Protein AF-A0A6G3S5F0-F1 (afdb_monomer)

Solvent-accessible surface area (backbone atoms only — not comparable to full-atom values): 4696 Å² total; per-residue (Å²): 129,84,87,68,78,46,46,76,42,80,40,76,58,59,93,96,61,49,54,70,82,55,68,68,44,44,72,76,61,35,85,65,31,37,71,44,64,51,80,54,59,39,36,81,96,38,45,88,42,72,66,70,83,50,71,66,62,44,46,63,73,48,48,70,81,68,63,75,83,85,73,134

Radius of gyration: 14.61 Å; Cα contacts (8 Å, |Δi|>4): 70; chains: 1; bounding box: 29×28×43 Å

Foldseek 3Di:
DDPQQAAEDEDEDDPPDAQCVCPCVDVVVPPNHDYDYDGAACDDVNVVGDHDPDPVVRCVVPVVVVPDPPDD

Mean predicted aligned error: 6.04 Å

Structure (mmCIF, N/CA/C/O backbone):
data_AF-A0A6G3S5F0-F1
#
_entry.id   AF-A0A6G3S5F0-F1
#
loop_
_atom_site.group_PDB
_atom_site.id
_atom_site.type_symbol
_atom_sit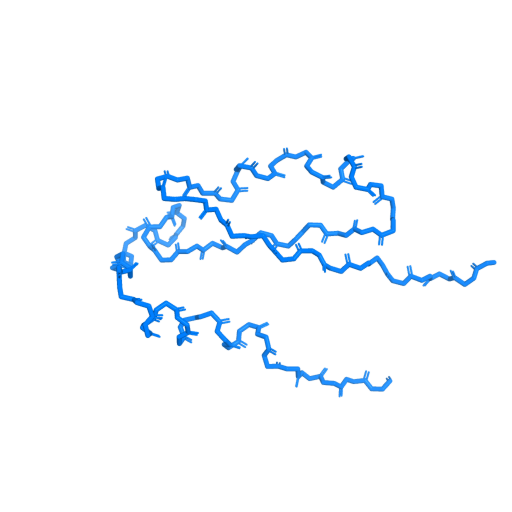e.label_atom_id
_atom_site.label_alt_id
_atom_site.label_comp_id
_atom_site.label_asym_id
_atom_site.label_entity_id
_atom_site.label_seq_id
_atom_site.pdbx_PDB_ins_code
_atom_site.Cartn_x
_atom_site.Cartn_y
_atom_site.Cartn_z
_atom_site.occupancy
_atom_site.B_iso_or_equiv
_atom_site.auth_seq_id
_atom_site.auth_comp_id
_atom_site.auth_asym_id
_atom_site.auth_atom_id
_atom_site.pdbx_PDB_model_num
ATOM 1 N N . MET A 1 1 ? 1.483 -17.588 -30.722 1.00 49.47 1 MET A N 1
ATOM 2 C CA . MET A 1 1 ? 1.442 -18.077 -29.327 1.00 49.47 1 MET A CA 1
ATOM 3 C C . MET A 1 1 ? 0.539 -17.115 -28.592 1.00 49.47 1 MET A C 1
ATOM 5 O O . MET A 1 1 ? 0.808 -15.928 -28.699 1.00 49.47 1 MET A O 1
ATOM 9 N N . SER A 1 2 ? -0.573 -17.584 -28.018 1.00 55.97 2 SER A N 1
ATOM 10 C CA . SER A 1 2 ? -1.578 -16.704 -27.409 1.00 55.97 2 SER A CA 1
ATOM 11 C C . SER A 1 2 ? -0.932 -15.704 -26.458 1.00 55.97 2 SER A C 1
ATOM 13 O O . SER A 1 2 ? -0.058 -16.075 -25.675 1.00 55.97 2 SER A O 1
ATOM 15 N N . ASP A 1 3 ? -1.369 -14.452 -26.567 1.00 62.88 3 ASP A N 1
ATOM 16 C CA . ASP A 1 3 ? -0.959 -13.318 -25.743 1.00 62.88 3 ASP A CA 1
ATOM 17 C C . ASP A 1 3 ? -1.569 -13.497 -24.343 1.00 62.88 3 ASP A C 1
ATOM 19 O O . ASP A 1 3 ? -2.575 -12.889 -23.980 1.00 62.88 3 ASP A O 1
ATOM 23 N N . ALA A 1 4 ? -1.062 -14.488 -23.604 1.00 72.69 4 ALA A N 1
ATOM 24 C CA . ALA A 1 4 ? -1.553 -14.809 -22.276 1.00 72.69 4 ALA A CA 1
ATOM 25 C C . ALA A 1 4 ? -1.290 -13.602 -21.373 1.00 72.69 4 ALA A C 1
ATOM 27 O O . ALA A 1 4 ? -0.137 -13.213 -21.172 1.00 72.69 4 ALA A O 1
ATOM 28 N N . GLN A 1 5 ? -2.365 -13.006 -20.849 1.00 82.25 5 GLN A N 1
ATOM 29 C CA . GLN A 1 5 ? -2.261 -11.906 -19.898 1.00 82.25 5 GLN A CA 1
ATOM 30 C C . GLN A 1 5 ? -1.342 -12.323 -18.735 1.00 82.25 5 GLN A C 1
ATOM 32 O O . GLN A 1 5 ? -1.522 -13.414 -18.186 1.00 82.25 5 GLN A O 1
ATOM 37 N N . PRO A 1 6 ? -0.355 -11.488 -18.353 1.00 89.19 6 PRO A N 1
ATOM 38 C CA . PRO A 1 6 ? 0.565 -11.816 -17.270 1.00 89.19 6 PRO A CA 1
ATOM 39 C C . PRO A 1 6 ? -0.191 -12.091 -15.967 1.00 89.19 6 PRO A C 1
ATOM 41 O O . PRO A 1 6 ? -1.033 -11.285 -15.561 1.00 89.19 6 PRO A O 1
ATOM 44 N N . LEU A 1 7 ? 0.148 -13.187 -15.285 1.00 91.44 7 LEU A N 1
ATOM 45 C CA . LEU A 1 7 ? -0.476 -13.579 -14.023 1.00 91.44 7 LEU A CA 1
ATOM 46 C C . LEU A 1 7 ? -0.212 -12.510 -12.943 1.00 91.44 7 LEU A C 1
ATOM 48 O O . LEU A 1 7 ? 0.955 -12.209 -12.661 1.00 91.44 7 LEU A O 1
ATOM 52 N N . PRO A 1 8 ? -1.246 -11.919 -12.319 1.00 91.25 8 PRO A N 1
ATOM 53 C CA . PRO A 1 8 ? -1.040 -10.969 -11.237 1.00 91.25 8 PRO A CA 1
ATOM 54 C C . PRO A 1 8 ? -0.510 -11.676 -9.982 1.00 91.25 8 PRO A C 1
ATOM 56 O O . PRO A 1 8 ? -1.075 -12.658 -9.507 1.00 91.25 8 PRO A O 1
ATOM 59 N N . VAL A 1 9 ? 0.570 -11.144 -9.414 1.00 93.38 9 VAL A N 1
ATOM 60 C CA . VAL A 1 9 ? 1.146 -11.589 -8.140 1.00 93.38 9 VAL A CA 1
ATOM 61 C C . VAL A 1 9 ? 0.897 -10.497 -7.108 1.00 93.38 9 VAL A C 1
ATOM 63 O O . VAL A 1 9 ? 1.53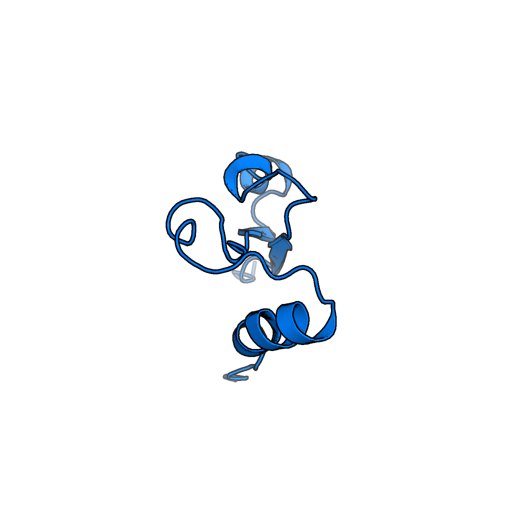4 -9.445 -7.144 1.00 93.38 9 VAL A O 1
ATOM 66 N N . HIS A 1 10 ? -0.053 -10.729 -6.204 1.00 93.25 10 HIS A N 1
ATOM 67 C CA . HIS A 1 10 ? -0.436 -9.758 -5.181 1.00 93.25 10 HIS A CA 1
ATOM 68 C C . HIS A 1 10 ? 0.576 -9.777 -4.031 1.00 93.25 10 HIS A C 1
ATOM 70 O O . HIS A 1 10 ? 0.845 -10.823 -3.441 1.00 93.25 10 HIS A O 1
ATOM 76 N N . CYS A 1 11 ? 1.159 -8.618 -3.724 1.00 94.06 11 CYS A N 1
ATOM 77 C CA . CYS A 1 11 ? 2.285 -8.514 -2.799 1.00 94.06 11 CYS A CA 1
ATOM 78 C C . CYS A 1 11 ? 1.948 -7.652 -1.580 1.00 94.06 11 CYS A C 1
ATOM 80 O O . CYS A 1 11 ? 1.574 -6.485 -1.712 1.00 94.06 11 CYS A O 1
ATOM 82 N N . PHE A 1 12 ? 2.153 -8.219 -0.390 1.00 92.25 12 PHE A N 1
ATOM 83 C CA . PHE A 1 12 ? 1.919 -7.567 0.898 1.00 92.25 12 PHE A CA 1
ATOM 84 C C . PHE A 1 12 ? 3.231 -7.437 1.659 1.00 92.25 12 PHE A C 1
ATOM 86 O O . PHE A 1 12 ? 3.907 -8.430 1.931 1.00 92.25 12 PHE A O 1
ATOM 93 N N . ALA A 1 13 ? 3.624 -6.200 1.957 1.00 93.19 13 ALA A N 1
ATOM 94 C CA . ALA A 1 13 ? 4.882 -5.937 2.639 1.00 93.19 13 ALA A CA 1
ATOM 95 C C . ALA A 1 13 ? 4.825 -6.411 4.099 1.00 93.19 13 ALA A C 1
ATOM 97 O O . ALA A 1 13 ? 3.794 -6.316 4.765 1.00 93.19 13 ALA A O 1
ATOM 98 N N . HIS A 1 14 ? 5.961 -6.884 4.609 1.00 91.38 14 HIS A N 1
ATOM 99 C CA . HIS A 1 14 ? 6.117 -7.211 6.023 1.00 91.38 14 HIS A CA 1
ATOM 100 C C . HIS A 1 14 ? 6.014 -5.952 6.909 1.00 91.38 14 HIS A C 1
ATOM 102 O O . HIS A 1 14 ? 6.065 -4.811 6.436 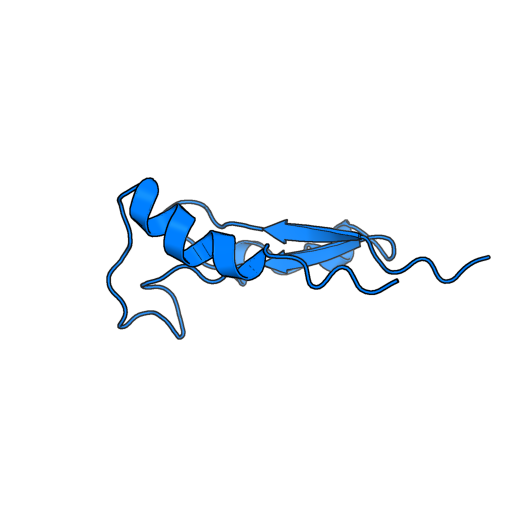1.00 91.38 14 HIS A O 1
ATOM 108 N N . ALA A 1 15 ? 5.883 -6.153 8.224 1.00 88.69 15 ALA A N 1
ATOM 109 C CA . ALA A 1 15 ? 5.777 -5.060 9.187 1.00 88.69 15 ALA A CA 1
ATOM 110 C C . ALA A 1 15 ? 6.963 -4.080 9.079 1.00 88.69 15 ALA A C 1
ATOM 112 O O . ALA A 1 15 ? 8.117 -4.481 9.021 1.00 88.69 15 ALA A O 1
ATOM 113 N N . GLY A 1 16 ? 6.665 -2.779 9.064 1.00 88.12 16 GLY A N 1
ATOM 114 C CA . GLY A 1 16 ? 7.663 -1.711 8.912 1.00 88.12 16 GLY A CA 1
ATOM 115 C C . GLY A 1 16 ? 8.024 -1.343 7.467 1.00 88.12 16 GLY A C 1
ATOM 116 O O . GLY A 1 16 ? 8.484 -0.226 7.249 1.00 88.12 16 GLY A O 1
ATOM 117 N N . ALA A 1 17 ? 7.734 -2.195 6.481 1.00 91.19 17 ALA A N 1
ATOM 118 C CA . ALA A 1 17 ? 7.997 -1.911 5.071 1.00 91.19 17 ALA A CA 1
ATOM 119 C C . ALA A 1 17 ? 6.793 -1.275 4.342 1.00 91.19 17 ALA A C 1
ATOM 121 O O . ALA A 1 17 ? 5.703 -1.110 4.903 1.00 91.19 17 ALA A O 1
ATOM 122 N N . GLY A 1 18 ? 7.026 -0.884 3.085 1.00 92.44 18 GLY A N 1
ATOM 123 C CA . GLY A 1 18 ? 6.027 -0.403 2.128 1.00 92.44 18 GLY A CA 1
ATOM 124 C C . GLY A 1 18 ? 6.200 -1.072 0.760 1.00 92.44 18 GLY A C 1
ATOM 125 O O . GLY A 1 18 ? 7.024 -1.972 0.603 1.00 92.44 18 GLY A O 1
ATOM 126 N N . VAL A 1 19 ? 5.446 -0.616 -0.243 1.00 95.25 19 VAL A N 1
ATOM 127 C CA . VAL A 1 19 ? 5.425 -1.217 -1.595 1.00 95.25 19 VAL A CA 1
ATOM 128 C C . VAL A 1 19 ? 6.785 -1.214 -2.306 1.00 95.25 19 VAL A C 1
ATOM 130 O O . VAL A 1 19 ? 7.024 -2.043 -3.181 1.00 95.25 19 VAL A O 1
ATOM 133 N N . SER A 1 20 ? 7.708 -0.340 -1.896 1.00 94.44 20 SER A N 1
ATOM 134 C CA . SER A 1 20 ? 9.082 -0.292 -2.411 1.00 94.44 20 SER A CA 1
ATOM 135 C C . SER A 1 20 ? 9.888 -1.565 -2.140 1.00 94.44 20 SER A C 1
ATOM 137 O O . SER A 1 20 ? 10.852 -1.821 -2.857 1.00 94.44 20 SER A O 1
ATOM 139 N N . ALA A 1 21 ? 9.481 -2.403 -1.179 1.00 95.06 21 ALA A N 1
ATOM 140 C CA . ALA A 1 21 ? 10.102 -3.707 -0.933 1.00 95.06 21 ALA A CA 1
ATOM 141 C C . ALA A 1 21 ? 10.025 -4.652 -2.150 1.00 95.06 21 ALA A C 1
ATOM 143 O O . ALA A 1 21 ? 10.815 -5.587 -2.257 1.00 95.06 21 ALA A O 1
ATOM 144 N N . PHE A 1 22 ? 9.095 -4.390 -3.071 1.00 95.44 22 PHE A N 1
ATOM 145 C CA . PHE A 1 22 ? 8.892 -5.162 -4.297 1.00 95.44 22 PHE A CA 1
ATOM 146 C C . PHE A 1 22 ? 9.502 -4.491 -5.535 1.00 95.44 22 PHE A C 1
ATOM 148 O O . PHE A 1 22 ? 9.276 -4.936 -6.663 1.00 95.44 22 PHE A O 1
ATOM 155 N N . ALA A 1 23 ? 10.271 -3.410 -5.359 1.00 93.44 23 ALA A N 1
ATOM 156 C CA . ALA A 1 23 ? 10.948 -2.749 -6.466 1.00 93.44 23 ALA A CA 1
ATOM 157 C C . A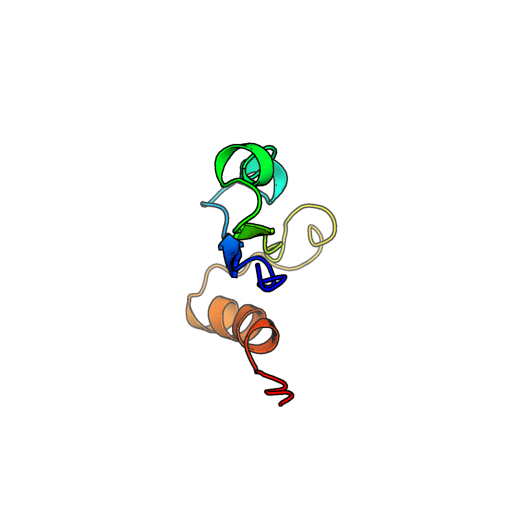LA A 1 23 ? 11.843 -3.750 -7.220 1.00 93.44 23 ALA A C 1
ATOM 159 O O . ALA A 1 23 ? 12.665 -4.448 -6.632 1.00 93.44 23 ALA A O 1
ATOM 160 N N . GLY A 1 24 ? 11.658 -3.841 -8.538 1.00 92.38 24 GLY A N 1
ATOM 161 C CA . GLY A 1 24 ? 12.419 -4.744 -9.406 1.00 92.38 24 GLY A CA 1
ATOM 162 C C . GLY A 1 24 ? 11.877 -6.173 -9.521 1.00 92.38 24 GLY A C 1
ATOM 163 O O . GLY A 1 24 ? 12.320 -6.894 -10.413 1.00 92.38 24 GLY A O 1
ATOM 164 N N . TRP A 1 25 ? 10.883 -6.586 -8.726 1.00 94.81 25 TRP A N 1
ATOM 165 C CA . TRP A 1 25 ? 10.344 -7.955 -8.785 1.00 94.81 25 TRP A CA 1
ATOM 166 C C . TRP A 1 25 ? 9.795 -8.333 -10.160 1.00 94.81 25 TRP A C 1
ATOM 168 O O . TRP A 1 25 ? 10.083 -9.421 -10.647 1.00 94.81 25 TRP A O 1
ATOM 178 N N . SER A 1 26 ? 9.105 -7.418 -10.846 1.00 88.25 26 SER A N 1
ATOM 179 C CA . SER A 1 26 ? 8.585 -7.678 -12.197 1.00 88.25 26 SER A CA 1
ATOM 180 C C . SER A 1 26 ? 9.686 -8.063 -13.197 1.00 88.25 26 SER A C 1
ATOM 182 O O . SER A 1 26 ? 9.448 -8.871 -14.087 1.00 88.25 26 SER A O 1
ATOM 184 N N . ARG A 1 27 ? 10.917 -7.553 -13.031 1.00 90.19 27 ARG A N 1
ATOM 185 C CA . ARG A 1 27 ? 12.062 -7.959 -13.863 1.00 90.19 27 ARG A CA 1
ATOM 186 C C . ARG A 1 27 ? 12.496 -9.399 -13.575 1.00 90.19 27 ARG A C 1
ATOM 188 O O . ARG A 1 27 ? 12.906 -10.094 -14.496 1.00 90.19 27 ARG A O 1
ATOM 195 N N . HIS A 1 28 ? 12.431 -9.828 -12.317 1.00 93.19 28 HIS A N 1
ATOM 196 C CA . HIS A 1 28 ? 12.822 -11.177 -11.899 1.00 93.19 28 HIS A CA 1
ATOM 197 C C . HIS A 1 28 ? 11.761 -12.233 -12.222 1.00 93.19 28 HIS A C 1
ATOM 199 O O . HIS A 1 28 ? 12.113 -13.365 -12.534 1.00 93.19 28 HIS A O 1
ATOM 205 N N . LEU A 1 29 ? 10.482 -11.860 -12.173 1.00 92.00 29 LEU A N 1
ATOM 206 C CA . LEU A 1 29 ? 9.359 -12.747 -12.482 1.00 92.00 29 LEU A CA 1
ATOM 207 C C . LEU A 1 29 ? 9.195 -13.009 -13.990 1.00 92.00 29 LEU A C 1
ATOM 209 O O . LEU A 1 29 ? 8.626 -14.027 -14.381 1.00 92.00 29 LEU A O 1
ATOM 213 N N . GLY A 1 30 ? 9.717 -12.121 -14.839 1.00 91.19 30 GLY A N 1
ATOM 214 C CA . GLY A 1 30 ? 9.632 -12.254 -16.291 1.00 91.19 30 GLY A CA 1
ATOM 215 C C . GLY A 1 30 ? 8.253 -11.886 -16.860 1.00 91.19 30 GLY A C 1
ATOM 216 O O . GLY A 1 30 ? 7.372 -11.428 -16.135 1.00 91.19 30 GLY A O 1
ATOM 217 N N . PRO A 1 31 ? 8.045 -12.062 -18.176 1.00 91.50 31 PRO A N 1
ATOM 218 C CA . PRO A 1 31 ? 6.875 -11.527 -18.883 1.00 91.50 31 PRO A CA 1
ATOM 219 C C . PRO A 1 31 ? 5.555 -12.233 -18.541 1.00 91.50 31 PRO A C 1
ATOM 221 O O . PRO A 1 31 ? 4.488 -11.713 -18.848 1.00 91.50 31 PRO A O 1
ATOM 224 N N . HIS A 1 32 ? 5.609 -13.406 -17.910 1.00 91.31 32 HIS A N 1
ATOM 225 C CA . HIS A 1 32 ? 4.424 -14.206 -17.592 1.00 91.31 32 HIS A CA 1
ATOM 226 C C . HIS A 1 32 ? 3.744 -13.801 -16.281 1.00 91.31 32 HIS A C 1
ATOM 228 O O . HIS A 1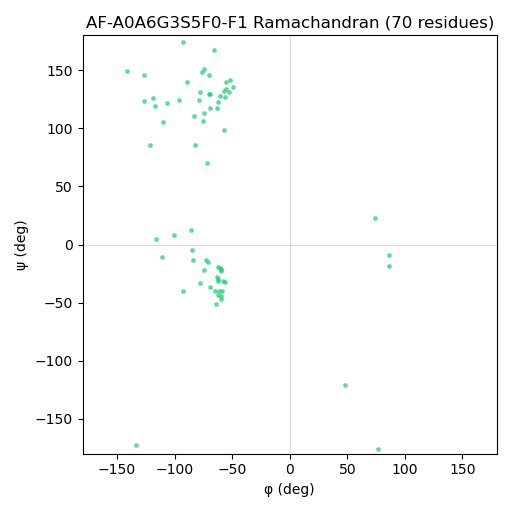 32 ? 2.685 -14.340 -15.965 1.00 91.31 32 HIS A O 1
ATOM 234 N N . ALA A 1 33 ? 4.321 -12.869 -15.520 1.00 92.69 33 ALA A N 1
ATOM 235 C CA . ALA A 1 33 ? 3.764 -12.417 -14.255 1.00 92.69 33 ALA A CA 1
ATOM 236 C C . ALA A 1 33 ? 3.943 -10.908 -14.050 1.00 92.69 33 ALA A C 1
ATOM 238 O O . ALA A 1 33 ? 4.914 -10.298 -14.497 1.00 92.69 33 ALA A O 1
ATOM 239 N N . ARG A 1 34 ? 2.994 -10.298 -13.338 1.00 92.00 34 ARG A N 1
ATOM 240 C CA . ARG A 1 34 ? 3.005 -8.873 -12.995 1.00 92.00 34 ARG A CA 1
ATOM 241 C C . ARG A 1 34 ? 2.840 -8.694 -11.492 1.00 92.00 34 ARG A C 1
ATOM 243 O O . ARG A 1 34 ? 1.840 -9.110 -10.920 1.00 92.00 34 ARG A O 1
ATOM 250 N N . THR A 1 35 ? 3.787 -8.005 -10.868 1.00 94.75 35 THR A N 1
ATOM 251 C CA . THR A 1 35 ? 3.718 -7.650 -9.443 1.00 94.75 35 THR A CA 1
ATOM 252 C C . THR A 1 35 ? 2.618 -6.612 -9.198 1.00 94.75 35 THR A C 1
ATOM 254 O O . THR A 1 35 ? 2.601 -5.571 -9.856 1.00 94.75 35 THR A O 1
ATOM 257 N N . VAL A 1 36 ? 1.734 -6.867 -8.233 1.00 93.75 36 VAL A N 1
ATOM 258 C CA . VAL A 1 36 ? 0.669 -5.958 -7.781 1.00 93.75 36 VAL A CA 1
ATOM 259 C C . VAL A 1 36 ? 0.874 -5.687 -6.286 1.00 93.75 36 VAL A C 1
ATOM 261 O O . VAL A 1 36 ? 0.340 -6.412 -5.443 1.00 93.75 36 VAL A O 1
ATOM 264 N N . PRO A 1 37 ? 1.714 -4.704 -5.921 1.00 94.56 37 PRO A N 1
ATOM 265 C CA . PRO A 1 37 ? 1.977 -4.392 -4.525 1.00 94.56 37 PRO A CA 1
ATOM 266 C C . PRO A 1 37 ? 0.824 -3.590 -3.911 1.00 94.56 37 PRO A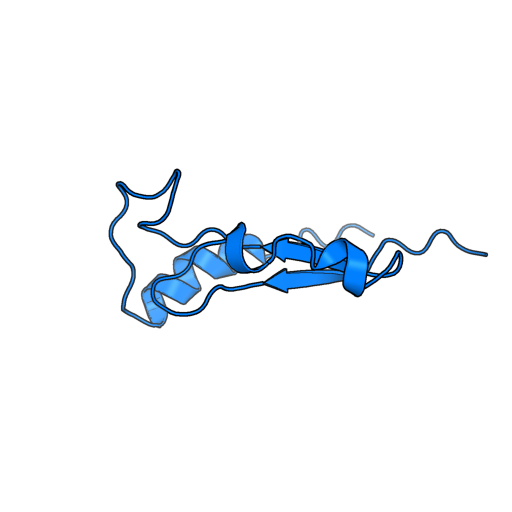 C 1
ATOM 268 O O . PRO A 1 37 ? 0.397 -2.577 -4.463 1.00 94.56 37 PRO A O 1
ATOM 271 N N . HIS A 1 38 ? 0.347 -4.020 -2.744 1.00 93.00 38 HIS A N 1
ATOM 272 C CA . HIS A 1 38 ? -0.761 -3.373 -2.036 1.00 93.00 38 HIS A CA 1
ATOM 273 C C . HIS A 1 38 ? -0.239 -2.409 -0.974 1.00 93.00 38 HIS A C 1
ATOM 275 O O . HIS A 1 38 ? 0.533 -2.793 -0.088 1.00 93.00 38 HIS A O 1
ATOM 281 N N . LEU A 1 39 ? -0.658 -1.145 -1.056 1.00 92.56 39 LEU A N 1
ATOM 282 C CA . LEU A 1 39 ? -0.294 -0.127 -0.077 1.00 92.56 39 LEU A CA 1
ATOM 283 C C . LEU A 1 39 ? -1.213 -0.206 1.146 1.00 92.56 39 LEU A C 1
ATOM 285 O O . LEU A 1 39 ? -2.392 0.139 1.084 1.00 92.56 39 LEU A O 1
ATOM 289 N N . LEU A 1 40 ? -0.635 -0.628 2.269 1.00 91.50 40 LEU A N 1
ATOM 290 C CA . LEU A 1 40 ? -1.350 -0.763 3.535 1.00 91.50 40 LEU A CA 1
ATOM 291 C C . LEU A 1 40 ? -1.632 0.603 4.197 1.00 91.50 40 LEU A C 1
ATOM 293 O O . LEU A 1 40 ? -0.813 1.524 4.063 1.00 91.50 40 LEU A O 1
ATOM 297 N N . PRO A 1 41 ? -2.724 0.726 4.976 1.00 92.19 41 PRO A N 1
ATOM 298 C CA . PRO A 1 41 ? -3.025 1.919 5.765 1.00 92.19 41 PRO A CA 1
ATOM 299 C C . PRO A 1 41 ? -1.858 2.357 6.660 1.00 92.19 41 PRO A C 1
ATOM 301 O O . PRO A 1 41 ? -1.125 1.548 7.248 1.00 92.19 41 PRO A O 1
ATOM 304 N N . GLY A 1 42 ? -1.657 3.669 6.774 1.00 92.56 42 GLY A N 1
ATOM 305 C CA . GLY A 1 42 ? -0.572 4.243 7.566 1.00 92.56 42 GLY A CA 1
ATOM 306 C C . GLY A 1 42 ? 0.815 4.106 6.922 1.00 92.56 42 GLY A C 1
ATOM 307 O O . GLY A 1 42 ? 1.827 4.135 7.637 1.00 92.56 42 GLY A O 1
ATOM 308 N N . ARG A 1 43 ? 0.900 3.940 5.592 1.00 91.38 43 ARG A N 1
ATOM 309 C CA . ARG A 1 43 ? 2.151 3.962 4.802 1.00 91.38 43 ARG A CA 1
ATOM 310 C C . ARG A 1 43 ? 2.078 4.956 3.650 1.00 91.38 43 ARG A C 1
ATOM 312 O O . ARG A 1 43 ? 1.033 5.109 3.040 1.00 91.38 43 ARG A O 1
ATOM 319 N N . ASP A 1 44 ? 3.211 5.582 3.334 1.00 92.56 44 ASP A N 1
ATOM 320 C CA . ASP A 1 44 ? 3.399 6.427 2.144 1.00 92.56 44 ASP A CA 1
ATOM 321 C C . ASP A 1 44 ? 2.268 7.466 1.936 1.00 92.56 44 ASP A C 1
ATOM 323 O O . ASP A 1 44 ? 2.005 8.291 2.823 1.00 92.56 44 ASP A O 1
ATOM 327 N N . SER A 1 45 ? 1.564 7.427 0.804 1.00 94.00 45 SER A N 1
ATOM 328 C CA . SER A 1 45 ? 0.414 8.287 0.514 1.00 94.00 45 SER A CA 1
ATOM 329 C C . SER A 1 45 ? -0.749 8.076 1.494 1.00 94.00 45 SER A C 1
ATOM 331 O O . SER A 1 45 ? -1.411 9.049 1.850 1.00 94.00 45 SER A O 1
ATOM 333 N N . ARG A 1 46 ? -0.911 6.865 2.044 1.00 93.12 46 ARG A N 1
ATOM 334 C CA . ARG A 1 46 ? -1.868 6.506 3.112 1.00 93.12 46 ARG A CA 1
ATOM 335 C C . ARG A 1 46 ? -1.331 6.761 4.530 1.00 93.12 46 ARG A C 1
ATOM 337 O O . ARG A 1 46 ? -1.921 6.308 5.506 1.00 93.12 46 ARG A O 1
ATOM 344 N N . ARG A 1 47 ? -0.212 7.485 4.719 1.00 93.25 47 ARG A N 1
ATOM 345 C CA . ARG A 1 47 ? 0.426 7.666 6.051 1.00 93.25 47 ARG A CA 1
ATOM 346 C C . ARG A 1 47 ? -0.447 8.321 7.125 1.00 93.25 47 ARG A C 1
ATOM 348 O O . ARG A 1 47 ? -0.117 8.202 8.300 1.00 93.25 47 ARG A O 1
ATOM 355 N N . ARG A 1 48 ? -1.478 9.073 6.726 1.00 96.00 48 ARG A N 1
ATOM 356 C CA . ARG A 1 48 ? -2.396 9.759 7.652 1.00 96.00 48 ARG A CA 1
ATOM 357 C C . ARG A 1 48 ? -3.514 8.847 8.153 1.00 96.00 48 ARG A C 1
ATOM 359 O O . ARG A 1 48 ? -4.192 9.209 9.105 1.00 96.00 48 ARG A O 1
ATOM 366 N N . GLU A 1 49 ? -3.699 7.693 7.524 1.00 94.50 49 GLU A N 1
ATOM 367 C CA . GLU A 1 49 ? -4.675 6.707 7.965 1.00 94.50 49 GLU A CA 1
ATOM 368 C C . GLU A 1 49 ? -4.158 5.950 9.197 1.00 94.50 49 GLU A C 1
ATOM 370 O O . GLU A 1 49 ? -2.942 5.744 9.336 1.00 94.50 49 GLU A O 1
ATOM 375 N N . PRO A 1 50 ? -5.055 5.511 10.096 1.00 92.62 50 PRO A N 1
ATOM 376 C CA . PRO A 1 50 ? -4.689 4.633 11.196 1.00 92.62 50 PRO A CA 1
ATOM 377 C C . PRO A 1 50 ? -3.988 3.367 10.696 1.00 92.62 50 PRO A C 1
ATOM 379 O O . PRO A 1 50 ? -4.377 2.762 9.699 1.00 92.62 50 PRO A O 1
ATOM 382 N N . ARG A 1 51 ? -2.949 2.934 11.417 1.00 92.06 51 ARG A N 1
ATOM 383 C CA . ARG A 1 51 ? -2.295 1.651 11.140 1.00 92.06 51 ARG A CA 1
ATOM 384 C C . ARG A 1 51 ? -3.199 0.536 11.646 1.00 92.06 51 ARG A C 1
ATOM 386 O O . ARG A 1 51 ? -3.358 0.395 12.856 1.00 92.06 51 ARG A O 1
ATOM 393 N N . LEU A 1 52 ? -3.743 -0.260 10.733 1.00 92.00 52 LEU A N 1
ATOM 394 C CA . LEU A 1 52 ? -4.504 -1.450 11.097 1.00 92.00 52 LEU A CA 1
ATOM 395 C C . LEU A 1 52 ? -3.553 -2.498 11.688 1.00 92.00 52 LEU A C 1
ATOM 397 O O . LEU A 1 52 ? -2.614 -2.947 11.029 1.00 92.00 52 LEU A O 1
ATOM 401 N N . THR A 1 53 ? -3.765 -2.848 12.955 1.00 89.69 53 THR A N 1
ATOM 402 C CA . THR A 1 53 ? -3.001 -3.876 13.685 1.00 89.69 53 THR A CA 1
ATOM 403 C C . THR A 1 53 ? -3.837 -5.121 13.985 1.00 89.69 53 THR A C 1
ATOM 405 O O . THR A 1 53 ? -3.286 -6.149 14.377 1.00 89.69 53 THR A O 1
ATOM 408 N N . GLY A 1 54 ? -5.155 -5.050 13.776 1.00 91.75 54 GLY A N 1
ATOM 409 C CA . GLY A 1 54 ? -6.084 -6.167 13.894 1.00 91.75 54 GLY A CA 1
ATOM 410 C C . GLY A 1 54 ? -6.239 -6.933 12.580 1.00 91.75 54 GLY A C 1
ATOM 411 O O . GLY A 1 54 ? -6.338 -6.342 11.508 1.00 91.75 54 GLY A O 1
ATOM 412 N N . ARG A 1 55 ? -6.311 -8.269 12.666 1.00 90.38 55 ARG A N 1
ATOM 413 C CA . ARG A 1 55 ? -6.525 -9.146 11.501 1.00 90.38 55 ARG A CA 1
ATOM 414 C C . ARG A 1 55 ? -7.838 -8.842 10.777 1.00 90.38 55 ARG A C 1
ATOM 416 O O . ARG A 1 55 ? -7.854 -8.838 9.555 1.00 90.38 55 ARG A O 1
ATOM 423 N N . ALA A 1 56 ? -8.926 -8.654 11.525 1.00 92.75 56 ALA A N 1
ATOM 424 C CA . ALA A 1 56 ? -10.255 -8.449 10.952 1.00 92.75 56 ALA A CA 1
ATOM 425 C C . ALA A 1 56 ? -10.312 -7.150 10.143 1.00 92.75 56 ALA A C 1
ATOM 427 O O . ALA A 1 56 ? -10.653 -7.192 8.969 1.00 92.75 56 ALA A O 1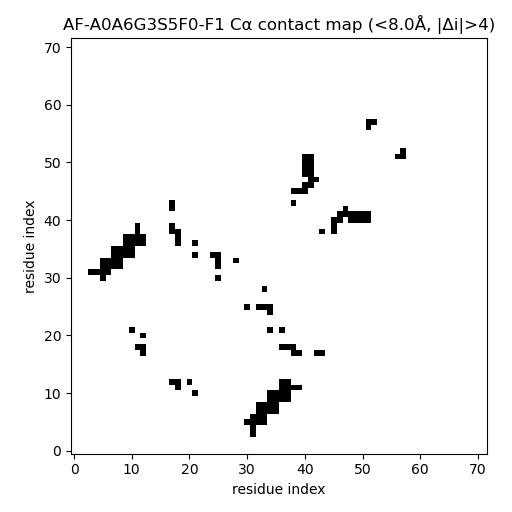
ATOM 428 N N . ASP A 1 57 ? -9.877 -6.038 10.737 1.00 92.25 57 ASP A N 1
ATOM 429 C CA . ASP A 1 57 ? -9.879 -4.732 10.073 1.00 92.25 57 ASP A CA 1
ATOM 430 C C . ASP A 1 57 ? -8.993 -4.734 8.826 1.00 92.25 57 ASP A C 1
ATOM 432 O O . ASP A 1 57 ? -9.375 -4.195 7.791 1.00 92.25 57 ASP A O 1
ATOM 436 N N . LEU A 1 58 ? -7.826 -5.387 8.909 1.00 89.25 58 LEU A N 1
ATOM 437 C CA . LEU A 1 58 ? -6.929 -5.530 7.769 1.00 89.25 58 LEU A CA 1
ATOM 438 C C . LEU A 1 58 ? -7.581 -6.326 6.631 1.00 89.25 58 LEU A C 1
ATOM 440 O O . LEU A 1 58 ? -7.477 -5.927 5.479 1.00 89.25 58 LEU A O 1
ATOM 444 N N . LEU A 1 59 ? -8.271 -7.429 6.934 1.00 90.69 59 LEU A N 1
ATOM 445 C CA . LEU A 1 59 ? -8.982 -8.196 5.911 1.00 90.69 59 LEU A CA 1
ATOM 446 C C . LEU A 1 59 ? -10.125 -7.391 5.290 1.00 90.69 59 LEU A C 1
ATOM 448 O O . LEU A 1 59 ? -10.284 -7.452 4.078 1.00 90.69 59 LEU A O 1
ATOM 452 N N . THR A 1 60 ? -10.873 -6.616 6.076 1.00 90.94 60 THR A N 1
ATOM 453 C CA . THR A 1 60 ? -11.926 -5.733 5.553 1.00 90.94 60 THR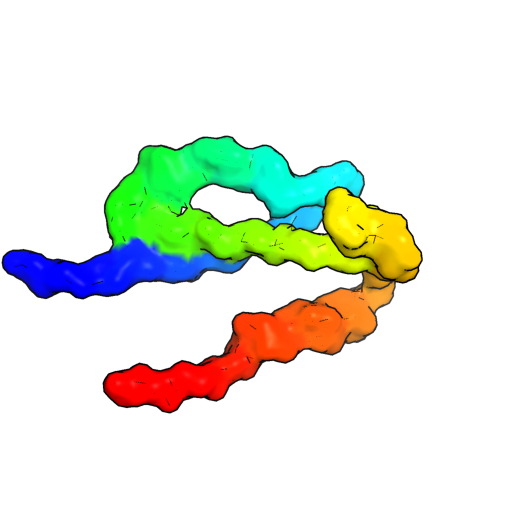 A CA 1
ATOM 454 C C . THR A 1 60 ? -11.361 -4.700 4.573 1.00 90.94 60 THR A C 1
ATOM 456 O O . THR A 1 60 ? -11.899 -4.569 3.483 1.00 90.94 60 THR A O 1
ATOM 459 N N . ASP A 1 61 ? -10.251 -4.025 4.906 1.00 88.94 61 ASP A N 1
ATOM 460 C CA . ASP A 1 61 ? -9.592 -3.053 4.004 1.00 88.94 61 ASP A CA 1
ATOM 461 C C . ASP A 1 61 ? -9.091 -3.702 2.704 1.00 88.94 61 ASP A C 1
ATOM 463 O O . ASP A 1 61 ? -9.029 -3.059 1.661 1.00 88.94 61 ASP A O 1
ATOM 467 N N . MET A 1 62 ? -8.706 -4.979 2.761 1.00 87.25 62 MET A N 1
ATOM 468 C CA . MET A 1 62 ? -8.057 -5.659 1.642 1.00 87.25 62 MET A CA 1
ATOM 469 C C . MET A 1 62 ? -9.023 -6.402 0.730 1.00 87.25 62 MET A C 1
ATOM 471 O O . MET A 1 62 ? -8.796 -6.423 -0.477 1.00 87.25 62 MET A O 1
ATOM 475 N N . LEU A 1 63 ? -10.042 -7.064 1.281 1.00 87.88 63 LEU A N 1
ATOM 476 C CA . LEU A 1 63 ? -10.909 -7.971 0.524 1.00 87.88 63 LEU A CA 1
ATOM 477 C C . LEU A 1 63 ? -11.691 -7.247 -0.574 1.00 87.88 63 LEU A C 1
ATOM 479 O O . LEU A 1 63 ? -11.923 -7.848 -1.620 1.00 87.88 63 LEU A O 1
ATOM 483 N N . ASP A 1 64 ? -11.984 -5.957 -0.402 1.00 79.50 64 ASP A N 1
ATOM 484 C CA . ASP A 1 64 ? -12.607 -5.127 -1.437 1.00 79.50 64 ASP A CA 1
ATOM 485 C C . ASP A 1 64 ? -11.788 -5.117 -2.742 1.00 79.50 64 ASP A C 1
ATOM 487 O O . ASP A 1 64 ? -12.359 -5.126 -3.831 1.00 79.50 64 ASP A O 1
ATOM 491 N N . HIS A 1 65 ? -10.453 -5.212 -2.664 1.00 76.25 65 HIS A N 1
ATOM 492 C CA . HIS A 1 65 ? -9.577 -5.288 -3.843 1.00 76.25 65 HIS A CA 1
ATOM 493 C C . HIS A 1 65 ? -9.637 -6.634 -4.589 1.00 76.25 65 HIS A C 1
ATOM 495 O O . HIS A 1 65 ? -9.090 -6.739 -5.687 1.00 76.25 65 HIS A O 1
ATOM 501 N N . PHE A 1 66 ? -10.230 -7.666 -3.985 1.00 77.12 66 PHE A N 1
ATOM 502 C CA . PHE A 1 66 ? -10.268 -9.044 -4.494 1.00 77.12 66 PHE A C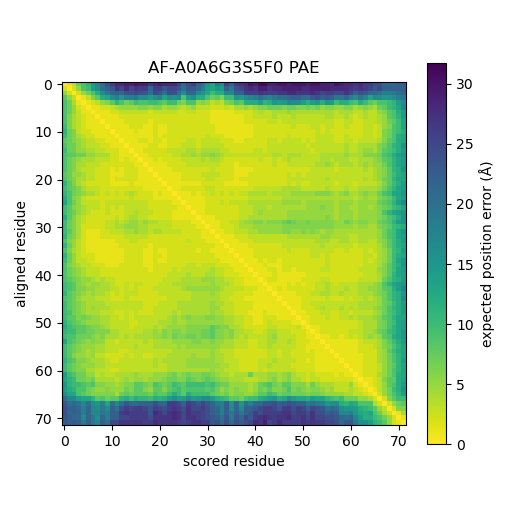A 1
ATOM 503 C C . PHE A 1 66 ? -11.682 -9.525 -4.827 1.00 77.12 66 PHE A C 1
ATOM 505 O O . PHE A 1 66 ? -11.865 -10.688 -5.179 1.00 77.12 66 PHE A O 1
ATOM 512 N N . THR A 1 67 ? -12.681 -8.650 -4.721 1.00 69.12 67 THR A N 1
ATOM 513 C CA . THR A 1 67 ? -14.028 -8.947 -5.207 1.00 69.12 67 THR A CA 1
ATOM 514 C C . THR A 1 67 ? -14.031 -8.835 -6.733 1.00 69.12 67 THR A C 1
ATOM 516 O O . THR A 1 67 ? -13.888 -7.757 -7.303 1.00 69.12 67 THR A O 1
ATOM 519 N N . GLU A 1 68 ? -14.081 -9.978 -7.412 1.00 58.50 68 GLU A N 1
ATOM 520 C CA . GLU A 1 68 ? -14.066 -10.056 -8.872 1.00 58.50 68 GLU A CA 1
ATOM 521 C C . GLU A 1 68 ? -15.273 -9.331 -9.491 1.00 58.50 68 GLU A C 1
ATOM 523 O O . GLU A 1 68 ? -16.427 -9.649 -9.204 1.00 58.50 68 GLU A O 1
ATOM 528 N N . ALA A 1 69 ? -15.008 -8.426 -10.436 1.00 46.53 69 ALA A N 1
ATOM 529 C CA . ALA A 1 69 ? -15.803 -8.399 -11.655 1.00 46.53 69 ALA A CA 1
ATOM 530 C C . ALA A 1 69 ? -15.210 -9.468 -12.575 1.00 46.53 69 ALA A C 1
ATOM 532 O O . ALA A 1 69 ? -14.322 -9.189 -13.382 1.00 46.53 69 ALA A O 1
ATOM 533 N N . ASP A 1 70 ? -15.677 -10.697 -12.383 1.00 45.66 70 ASP A N 1
ATOM 534 C CA . ASP A 1 70 ? -15.498 -11.813 -13.301 1.00 45.66 70 ASP A CA 1
ATOM 535 C C . ASP A 1 70 ? -16.096 -11.346 -14.639 1.00 45.66 70 ASP A C 1
ATOM 537 O O . ASP A 1 70 ? -17.314 -11.226 -14.787 1.00 45.66 70 ASP A O 1
ATOM 541 N N . THR A 1 71 ? -15.247 -10.891 -15.562 1.00 37.88 71 THR A N 1
ATOM 542 C CA . THR A 1 71 ? -15.683 -10.468 -16.897 1.00 37.88 71 THR A CA 1
ATOM 543 C C . THR A 1 71 ? -15.234 -11.549 -17.876 1.00 37.88 71 THR A C 1
ATOM 545 O O . THR A 1 71 ? -14.035 -11.836 -17.901 1.00 37.88 71 THR A O 1
ATOM 548 N N . PRO A 1 72 ? -16.174 -12.157 -18.628 1.00 39.41 72 PRO A N 1
ATOM 549 C CA . PRO A 1 72 ? -15.914 -13.286 -19.522 1.00 39.41 72 PRO A CA 1
ATOM 550 C C . PRO A 1 72 ? -14.949 -12.963 -20.668 1.00 39.41 72 PRO A C 1
ATOM 552 O O . PRO A 1 72 ? -14.855 -11.778 -21.067 1.00 39.41 72 PRO A O 1
#

Secondary structure (DSSP, 8-state):
---PPPEEEEEEPPTT--GGGGTTHHHHH-TTEEEEEE--TTSGGGTTS----SHHHHHHHHHGGG------

pLDDT: mean 86.03, std 14.08, range [37.88, 96.0]

Nearest PDB structures (foldseek):
  3qmw-assembly1_D  TM=9.155E-01  e=6.639E-04  Streptomyces coelicolor
  3qmw-assembly2_C  TM=9.182E-01  e=8.147E-04  Streptomyces coelicolor
  3qmv-assembly2_B  TM=9.307E-01  e=1.406E-03  Streptomyces coelicolor
  3qmv-assembly1_A  TM=9.286E-01  e=1.506E-03  Streptomyces coelicolor
  7e3z-assembly1_A  TM=7.845E-01  e=9.502E-03  Streptomyces sp. SNM55

Sequence (72 aa):
MSDAQPLPVHCFAHAGAGVSAFAGWSRHLGPHARTVPHLLPGRDSRRREPRLTGRADLLTDMLDHFTEADTP